Protein AF-A0A820NS51-F1 (afdb_monomer_lite)

Sequence (73 aa):
SEKLLCFTCNEKKITLVCDGCSKRYCLIDLTTHCQLLHEEFRDIADRYNEFKQIINERKENPRNHPLIEQIHQ

Secondary structure (DSSP, 8-state):
---EE-TTT--EE--EEETTTTEEE-HHHHHHHHHHHHHHHHHHHHHHHHHHHHHHHHHH-TT--HHHHGGG-

Foldseek 3Di:
DFFDAAPPPRDGGDWDADPVVRGTHDPVVVVVVVVVVVVVVVVVVVVVVVVVVVVVVCVVCVCPDPVNVVVVD

Structure (mmCIF, N/CA/C/O backbone):
data_AF-A0A820NS51-F1
#
_entry.id   AF-A0A820NS51-F1
#
loop_
_atom_site.group_PDB
_atom_site.id
_atom_site.type_symbol
_atom_site.label_atom_id
_atom_site.label_alt_id
_atom_site.label_comp_id
_atom_site.label_asym_id
_atom_site.label_entity_id
_atom_site.label_seq_id
_atom_site.pdbx_PDB_ins_code
_atom_site.Cartn_x
_atom_site.Cartn_y
_atom_site.Cartn_z
_atom_site.occupancy
_atom_site.B_iso_or_equiv
_atom_site.auth_seq_id
_atom_site.auth_comp_id
_atom_site.auth_asym_id
_atom_site.auth_atom_id
_atom_site.pdbx_PDB_model_num
ATOM 1 N N . SER A 1 1 ? 15.291 -11.179 -21.240 1.00 64.44 1 SER A N 1
ATOM 2 C CA . SER A 1 1 ? 14.196 -10.461 -20.562 1.00 64.44 1 SER A CA 1
ATOM 3 C C . SER A 1 1 ? 13.578 -9.463 -21.520 1.00 64.44 1 SER A C 1
ATOM 5 O O . SER A 1 1 ? 14.314 -8.654 -22.075 1.00 64.44 1 SER A O 1
ATOM 7 N N . GLU A 1 2 ? 12.271 -9.547 -21.765 1.00 78.50 2 GLU A N 1
ATOM 8 C CA . GLU A 1 2 ? 11.543 -8.586 -22.605 1.00 78.50 2 GLU A CA 1
ATOM 9 C C . GLU A 1 2 ? 11.451 -7.220 -21.902 1.00 78.50 2 GLU A C 1
ATOM 11 O O . GLU A 1 2 ? 11.278 -7.155 -20.682 1.00 78.50 2 GLU A O 1
ATOM 16 N N . LYS A 1 3 ? 11.619 -6.126 -22.657 1.00 85.12 3 LYS A N 1
ATOM 17 C CA . LYS A 1 3 ? 11.463 -4.762 -22.134 1.00 85.12 3 LYS A CA 1
ATOM 18 C C . LYS A 1 3 ? 10.017 -4.314 -22.334 1.00 85.12 3 LYS A C 1
ATOM 20 O O . LYS A 1 3 ? 9.560 -4.218 -23.469 1.00 85.12 3 LYS A O 1
ATOM 25 N N . LEU A 1 4 ? 9.337 -3.988 -21.241 1.00 93.00 4 LEU A N 1
ATOM 26 C CA . LEU A 1 4 ? 7.948 -3.530 -21.212 1.00 93.00 4 LEU A CA 1
ATOM 27 C C . LEU A 1 4 ? 7.873 -2.126 -20.600 1.00 93.00 4 LEU A C 1
ATOM 29 O O . LEU A 1 4 ? 8.845 -1.634 -20.025 1.00 93.00 4 LEU A O 1
ATOM 33 N N . LEU A 1 5 ? 6.733 -1.457 -20.763 1.00 96.81 5 LEU A N 1
ATOM 34 C CA . LEU A 1 5 ? 6.520 -0.125 -20.201 1.00 96.81 5 LEU A CA 1
ATOM 35 C C . LEU A 1 5 ? 6.323 -0.207 -18.684 1.00 96.81 5 LEU A C 1
ATOM 37 O O . LEU A 1 5 ? 5.498 -0.982 -18.198 1.00 96.81 5 LEU A O 1
ATOM 41 N N . CYS A 1 6 ? 7.075 0.606 -17.945 1.00 97.38 6 CYS A N 1
ATOM 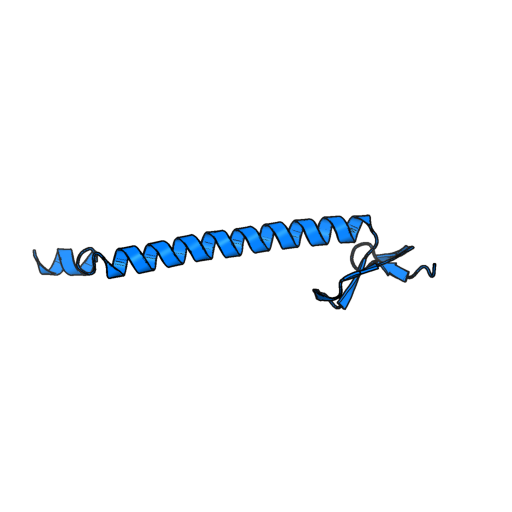42 C CA . CYS A 1 6 ? 6.805 0.848 -16.533 1.00 97.38 6 CYS A CA 1
ATOM 43 C C . CYS A 1 6 ? 5.536 1.697 -16.381 1.00 97.38 6 CYS A C 1
ATOM 45 O O . CYS A 1 6 ? 5.419 2.738 -17.022 1.00 97.38 6 CYS A O 1
ATOM 47 N N . PHE A 1 7 ? 4.627 1.296 -15.494 1.00 97.12 7 PHE A N 1
ATOM 48 C CA . PHE A 1 7 ? 3.386 2.014 -15.207 1.00 97.12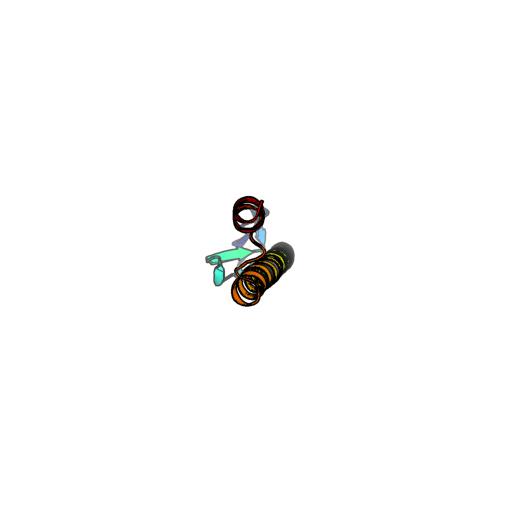 7 PHE A CA 1
ATOM 49 C C . PHE A 1 7 ? 3.625 3.438 -14.679 1.00 97.12 7 PHE A C 1
ATOM 51 O O . PHE A 1 7 ? 2.850 4.335 -14.990 1.00 97.12 7 PHE A O 1
ATOM 58 N N . THR A 1 8 ? 4.692 3.653 -13.903 1.00 97.25 8 THR A N 1
ATOM 59 C CA . THR A 1 8 ? 4.970 4.947 -13.258 1.00 97.25 8 THR A CA 1
ATOM 60 C C . THR A 1 8 ? 5.700 5.909 -14.190 1.00 97.25 8 THR A C 1
ATOM 62 O O . THR A 1 8 ? 5.209 6.997 -14.468 1.00 97.25 8 THR A O 1
ATOM 65 N N . CYS A 1 9 ? 6.875 5.524 -14.693 1.00 97.12 9 CYS A N 1
ATOM 66 C CA . CYS A 1 9 ? 7.726 6.434 -15.465 1.00 97.12 9 CYS A CA 1
ATOM 67 C C . CYS A 1 9 ? 7.549 6.321 -16.993 1.00 97.12 9 CYS A C 1
ATOM 69 O O . CYS A 1 9 ? 8.200 7.047 -17.737 1.00 97.12 9 CYS A O 1
ATOM 71 N N . ASN A 1 10 ? 6.732 5.375 -17.474 1.00 96.19 10 ASN A N 1
ATOM 72 C CA . ASN A 1 10 ? 6.431 5.143 -18.893 1.00 96.19 10 ASN A CA 1
ATOM 73 C C . ASN A 1 10 ? 7.641 4.828 -19.805 1.00 96.19 10 ASN A C 1
ATOM 75 O O . ASN A 1 10 ? 7.576 4.965 -21.026 1.00 96.19 10 ASN A O 1
ATOM 79 N N . GLU A 1 11 ? 8.757 4.371 -19.238 1.00 96.62 11 GLU A N 1
ATOM 80 C CA . GLU A 1 11 ? 9.930 3.948 -20.013 1.00 96.62 11 GLU A CA 1
ATOM 81 C C . GLU A 1 11 ? 9.882 2.448 -20.325 1.00 96.62 11 GLU A C 1
ATOM 83 O O . GLU A 1 11 ? 9.451 1.644 -19.492 1.00 96.62 11 GLU A O 1
ATOM 88 N N . LYS A 1 12 ? 10.392 2.049 -21.501 1.00 95.88 12 LYS A N 1
ATOM 89 C CA . LYS A 1 12 ? 10.577 0.633 -21.863 1.00 95.88 12 LYS A CA 1
ATOM 90 C C . LYS A 1 12 ? 11.815 0.058 -21.178 1.00 95.88 12 LYS A C 1
ATOM 92 O O . LYS A 1 12 ? 12.944 0.299 -21.609 1.00 95.88 12 LYS A O 1
ATOM 97 N N . LYS A 1 13 ? 11.612 -0.763 -20.152 1.00 94.56 13 LYS A N 1
ATOM 98 C CA . LYS A 1 13 ? 12.687 -1.401 -19.378 1.00 94.56 13 LYS A CA 1
ATOM 99 C C . LYS A 1 13 ? 12.277 -2.778 -18.873 1.00 94.56 13 LYS A C 1
ATOM 101 O O . LYS A 1 13 ? 11.192 -3.264 -19.167 1.00 94.56 13 LYS A O 1
ATOM 106 N N . ILE A 1 14 ? 13.182 -3.456 -18.174 1.00 95.69 14 ILE A N 1
ATOM 107 C CA . ILE A 1 14 ? 12.826 -4.702 -17.494 1.00 95.69 14 ILE A CA 1
ATOM 108 C C . ILE A 1 14 ? 11.840 -4.340 -16.384 1.00 95.69 14 ILE A C 1
ATOM 110 O O . ILE A 1 14 ? 12.137 -3.500 -15.532 1.00 95.69 14 ILE A O 1
ATOM 114 N N . THR A 1 15 ? 10.665 -4.959 -16.426 1.00 96.62 15 THR A N 1
ATOM 115 C CA . THR A 1 15 ? 9.596 -4.730 -15.454 1.00 96.62 15 THR A CA 1
ATOM 116 C C . THR A 1 15 ? 9.210 -6.017 -14.752 1.00 96.62 15 THR A C 1
ATOM 118 O O . THR A 1 15 ? 9.211 -7.081 -15.372 1.00 96.62 15 THR A O 1
ATOM 121 N N . LEU A 1 16 ? 8.774 -5.890 -13.508 1.00 95.50 16 LEU A N 1
ATOM 122 C CA . LEU A 1 16 ? 8.135 -6.933 -12.720 1.00 95.50 16 LEU A CA 1
ATOM 123 C C . LEU A 1 16 ? 6.647 -6.599 -12.566 1.00 95.50 16 LEU A C 1
ATOM 125 O O . LEU A 1 16 ? 6.261 -5.429 -12.606 1.00 95.50 16 LEU A O 1
ATOM 129 N N . VAL A 1 17 ? 5.811 -7.626 -12.438 1.00 95.62 17 VAL A N 1
ATOM 130 C CA . VAL A 1 17 ? 4.380 -7.460 -12.158 1.00 95.62 17 VAL A CA 1
ATOM 131 C C . VAL A 1 17 ? 4.205 -7.316 -10.648 1.00 95.62 17 VAL A C 1
ATOM 133 O O . VAL A 1 17 ? 4.780 -8.084 -9.885 1.00 95.62 17 VAL A O 1
ATOM 136 N N . CYS A 1 18 ? 3.424 -6.326 -10.227 1.00 96.19 18 CYS A N 1
ATOM 137 C CA . CYS A 1 18 ? 2.838 -6.288 -8.895 1.00 96.19 18 CYS A CA 1
ATOM 138 C C . CYS A 1 18 ? 1.454 -6.934 -8.991 1.00 96.19 18 CYS A C 1
ATOM 140 O O . CYS A 1 18 ? 0.541 -6.326 -9.556 1.00 96.19 18 CYS A O 1
ATOM 142 N N . ASP A 1 19 ? 1.297 -8.153 -8.470 1.00 93.94 19 ASP A N 1
ATOM 143 C CA . ASP A 1 19 ? 0.044 -8.913 -8.594 1.00 93.94 19 ASP A CA 1
ATOM 144 C C . ASP A 1 19 ? -1.127 -8.212 -7.894 1.00 93.94 19 ASP A C 1
ATOM 146 O O . ASP A 1 19 ? -2.226 -8.143 -8.442 1.00 93.94 19 ASP A O 1
ATOM 150 N N . GLY A 1 20 ? -0.868 -7.584 -6.740 1.00 93.62 20 GLY A N 1
ATOM 151 C CA . GLY A 1 20 ? -1.878 -6.837 -5.986 1.00 93.62 20 GLY A CA 1
ATOM 152 C C . GLY A 1 20 ? -2.477 -5.658 -6.761 1.00 93.62 20 GLY A C 1
ATOM 153 O O . GLY A 1 20 ? -3.662 -5.370 -6.626 1.00 93.62 20 GLY A O 1
ATOM 154 N N . CYS A 1 21 ? -1.687 -5.003 -7.616 1.00 95.00 21 CYS A N 1
ATOM 155 C CA . CYS A 1 21 ? -2.158 -3.889 -8.444 1.00 95.00 21 CYS A CA 1
ATOM 156 C C . CYS A 1 21 ? -2.421 -4.277 -9.902 1.00 95.00 21 CYS A C 1
ATOM 158 O O . CYS A 1 21 ? -2.900 -3.439 -10.666 1.00 95.00 21 CYS A O 1
ATOM 160 N N . SER A 1 22 ? -2.071 -5.503 -10.306 1.00 95.56 22 SER A N 1
ATOM 161 C CA . SER A 1 22 ? -2.101 -5.968 -11.700 1.00 95.56 22 SER A CA 1
ATOM 162 C C . SER A 1 22 ? -1.387 -5.014 -12.676 1.00 95.56 22 SER A C 1
ATOM 164 O O . SER A 1 22 ? -1.803 -4.826 -13.819 1.00 95.56 22 SER A O 1
ATOM 166 N N . LYS A 1 23 ? -0.296 -4.385 -12.220 1.00 96.38 23 LYS A N 1
ATOM 167 C CA . LYS A 1 23 ? 0.487 -3.379 -12.962 1.00 96.38 23 LYS A CA 1
ATOM 168 C C . LYS A 1 23 ? 1.956 -3.780 -13.046 1.00 96.38 23 LYS A C 1
ATOM 170 O O . LYS A 1 23 ? 2.456 -4.525 -12.206 1.00 96.38 23 LYS A O 1
ATOM 175 N N . ARG A 1 24 ? 2.656 -3.281 -14.070 1.00 96.81 24 ARG A N 1
ATOM 176 C CA . ARG A 1 24 ? 4.086 -3.543 -14.301 1.00 96.81 24 ARG A CA 1
ATOM 177 C C . ARG A 1 24 ? 4.933 -2.350 -13.895 1.00 96.81 24 ARG A C 1
ATOM 179 O O . ARG A 1 24 ? 4.653 -1.232 -14.310 1.00 96.81 24 ARG A O 1
ATOM 186 N N . TYR A 1 25 ? 6.003 -2.600 -13.158 1.00 97.50 25 TYR A N 1
ATOM 187 C CA . TYR A 1 25 ? 6.902 -1.567 -12.654 1.00 97.50 25 TYR A CA 1
ATOM 188 C C . TYR A 1 25 ? 8.347 -1.944 -12.934 1.00 97.50 25 TYR A C 1
ATOM 190 O O . TYR A 1 25 ? 8.703 -3.123 -12.927 1.00 97.50 25 TYR A O 1
ATOM 198 N N . CYS A 1 26 ? 9.206 -0.956 -13.160 1.00 97.12 26 CYS A N 1
ATOM 199 C CA . CYS A 1 26 ? 10.637 -1.204 -13.049 1.00 97.12 26 CYS A CA 1
ATOM 200 C C . CYS A 1 26 ? 11.034 -1.399 -11.586 1.00 97.12 26 CYS A C 1
ATOM 202 O O . CYS A 1 26 ? 10.280 -1.034 -10.691 1.00 97.12 26 CYS A O 1
ATOM 204 N N . LEU A 1 27 ? 12.221 -1.953 -11.340 1.00 96.06 27 LEU A N 1
ATOM 205 C CA . LEU A 1 27 ? 12.658 -2.293 -9.984 1.00 96.06 27 LEU A CA 1
ATOM 206 C C . LEU A 1 27 ? 12.626 -1.096 -9.014 1.00 96.06 27 LEU A C 1
ATOM 208 O O . LEU A 1 27 ? 12.212 -1.254 -7.869 1.00 96.06 27 LEU A O 1
ATOM 212 N N . ILE A 1 28 ? 13.024 0.090 -9.484 1.00 96.94 28 ILE A N 1
ATOM 213 C CA . ILE A 1 28 ? 13.041 1.320 -8.677 1.00 96.94 28 ILE A CA 1
ATOM 214 C C . ILE A 1 28 ? 11.611 1.705 -8.294 1.00 96.94 28 ILE A C 1
ATOM 216 O O . ILE A 1 28 ? 11.280 1.738 -7.113 1.00 96.94 28 ILE A O 1
ATOM 220 N N . ASP A 1 29 ? 10.744 1.891 -9.293 1.00 97.75 29 ASP A N 1
ATOM 221 C CA . ASP A 1 29 ? 9.354 2.296 -9.068 1.00 97.75 29 ASP A CA 1
ATOM 222 C C . ASP A 1 29 ? 8.558 1.237 -8.294 1.00 97.75 29 ASP A C 1
ATOM 224 O O . ASP A 1 29 ? 7.667 1.587 -7.528 1.00 97.75 29 ASP A O 1
ATOM 228 N N . LEU A 1 30 ? 8.885 -0.052 -8.455 1.00 97.31 30 LEU A N 1
ATOM 229 C CA . LEU A 1 30 ? 8.286 -1.132 -7.671 1.00 97.31 30 LEU A C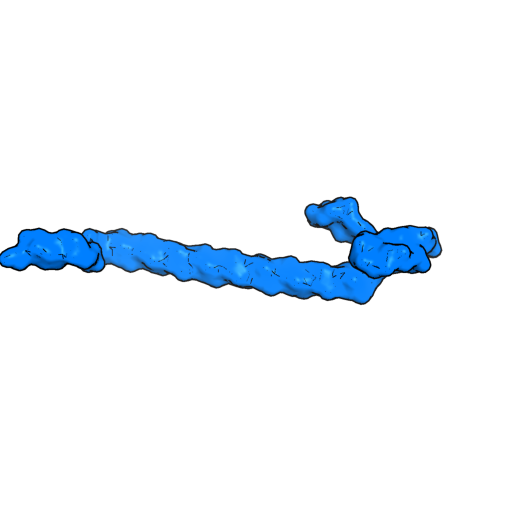A 1
ATOM 230 C C . LEU A 1 30 ? 8.674 -1.024 -6.197 1.00 97.31 30 LEU A C 1
ATOM 232 O O . LEU A 1 30 ? 7.823 -1.177 -5.328 1.00 97.31 30 LEU A O 1
ATOM 236 N N . THR A 1 31 ? 9.948 -0.748 -5.913 1.00 97.38 31 THR A N 1
ATOM 237 C CA . THR A 1 31 ? 10.436 -0.588 -4.537 1.00 97.38 31 THR A CA 1
ATOM 238 C C . THR A 1 31 ? 9.746 0.591 -3.863 1.00 97.38 31 THR A C 1
ATOM 240 O O . THR A 1 31 ? 9.208 0.438 -2.769 1.00 97.38 31 THR A O 1
ATOM 243 N N . THR A 1 32 ? 9.689 1.739 -4.542 1.00 98.00 32 THR A N 1
ATOM 244 C CA . THR A 1 32 ? 8.980 2.924 -4.048 1.00 98.00 32 THR A CA 1
ATOM 245 C C . THR A 1 32 ? 7.491 2.646 -3.852 1.00 98.00 32 THR A C 1
ATOM 247 O O . THR A 1 32 ? 6.933 2.994 -2.817 1.00 98.00 32 T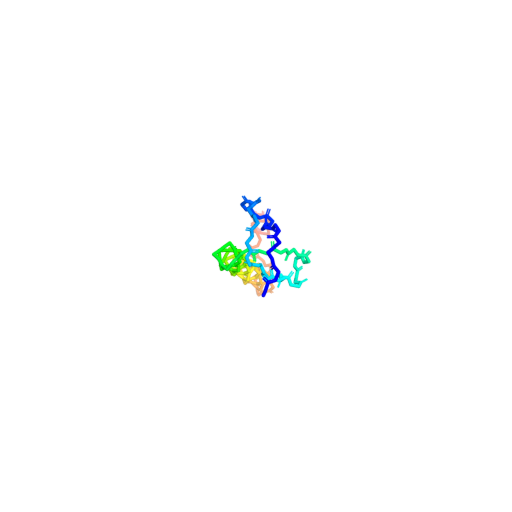HR A O 1
ATOM 250 N N . HIS A 1 33 ? 6.847 1.962 -4.799 1.00 97.31 33 HIS A N 1
ATOM 251 C CA . HIS A 1 33 ? 5.445 1.568 -4.682 1.00 97.31 33 HIS A CA 1
ATOM 252 C C . HIS A 1 33 ? 5.185 0.694 -3.445 1.00 97.31 33 HIS A C 1
ATOM 254 O O . HIS A 1 33 ? 4.257 0.969 -2.689 1.00 97.31 33 HIS A O 1
ATOM 260 N N . CYS A 1 34 ? 6.024 -0.315 -3.196 1.00 96.00 34 CYS A N 1
ATOM 261 C CA . CYS A 1 34 ? 5.903 -1.172 -2.017 1.00 96.00 34 CYS A CA 1
ATOM 262 C C . CYS A 1 34 ? 6.143 -0.411 -0.703 1.00 96.00 34 CYS A C 1
ATOM 264 O O . CYS A 1 34 ? 5.478 -0.699 0.290 1.00 96.00 34 CYS A O 1
ATOM 266 N N . GLN A 1 35 ? 7.071 0.553 -0.682 1.00 97.94 35 GLN A N 1
ATOM 267 C CA . GLN A 1 35 ? 7.317 1.403 0.489 1.00 97.94 35 GLN A CA 1
ATOM 268 C C . GLN A 1 35 ? 6.100 2.269 0.825 1.00 97.94 35 GLN A C 1
ATOM 270 O O . GLN A 1 35 ? 5.667 2.270 1.975 1.00 97.94 35 GLN A O 1
ATOM 275 N N . LEU A 1 36 ? 5.510 2.925 -0.179 1.00 97.50 36 LEU A N 1
ATOM 276 C CA . LEU A 1 36 ? 4.302 3.735 -0.002 1.00 97.50 36 LEU A CA 1
ATOM 277 C C . LEU A 1 36 ? 3.131 2.891 0.512 1.00 97.50 36 LEU A C 1
ATOM 279 O O . LEU A 1 36 ? 2.499 3.258 1.495 1.00 97.50 36 LEU A O 1
ATOM 283 N N . LEU A 1 37 ? 2.898 1.716 -0.084 1.00 96.69 37 LEU A N 1
ATOM 284 C CA . LEU A 1 37 ? 1.864 0.799 0.401 1.00 96.69 37 LEU A CA 1
ATOM 285 C C . LEU A 1 37 ? 2.101 0.399 1.861 1.00 96.69 37 LEU A C 1
ATOM 287 O O . LEU A 1 37 ? 1.166 0.355 2.652 1.00 96.69 37 LEU A O 1
ATOM 291 N N . HIS A 1 38 ? 3.347 0.106 2.240 1.00 96.88 38 HIS A N 1
ATOM 292 C CA . HIS A 1 38 ? 3.670 -0.249 3.619 1.00 96.88 38 HIS A CA 1
ATOM 293 C C . HIS A 1 38 ? 3.379 0.898 4.598 1.00 96.88 38 HIS A C 1
ATOM 295 O O . HIS A 1 38 ? 2.872 0.650 5.690 1.00 96.88 38 HIS A O 1
ATOM 301 N N . GLU A 1 39 ? 3.668 2.141 4.216 1.00 97.88 39 GLU A N 1
ATOM 302 C CA . GLU A 1 39 ? 3.335 3.327 5.009 1.00 97.88 39 GLU A CA 1
ATOM 303 C C . GLU A 1 39 ? 1.823 3.505 5.171 1.00 97.88 39 GLU A C 1
ATOM 305 O O . GLU A 1 39 ? 1.354 3.660 6.298 1.00 97.88 39 GLU A O 1
ATOM 310 N N . GLU A 1 40 ? 1.058 3.385 4.084 1.00 97.31 40 GLU A N 1
ATOM 311 C CA . GLU A 1 40 ? -0.409 3.442 4.115 1.00 97.31 40 GLU A CA 1
ATOM 312 C C . GLU A 1 40 ? -1.005 2.340 5.005 1.00 97.31 40 GLU A C 1
ATOM 314 O O . GLU A 1 40 ? -1.915 2.591 5.795 1.00 97.31 40 GLU A O 1
ATOM 319 N N . PHE A 1 41 ? -0.467 1.117 4.938 1.00 97.25 41 PHE A N 1
ATOM 320 C CA . PHE A 1 41 ? -0.912 0.023 5.804 1.00 97.25 41 PHE A CA 1
ATOM 321 C C . PHE A 1 41 ? -0.630 0.285 7.284 1.00 97.25 41 PHE A C 1
ATOM 323 O O . PHE A 1 41 ? -1.452 -0.091 8.123 1.00 97.25 41 PHE A O 1
ATOM 330 N N . ARG A 1 42 ? 0.501 0.922 7.619 1.00 98.06 42 ARG A N 1
ATOM 331 C CA . ARG A 1 42 ? 0.788 1.317 9.005 1.00 98.06 42 ARG A CA 1
ATOM 332 C C . ARG A 1 42 ? -0.208 2.361 9.501 1.00 98.06 42 ARG A C 1
ATOM 334 O O . ARG A 1 42 ? -0.781 2.147 10.561 1.00 98.06 42 ARG A O 1
ATOM 341 N N . ASP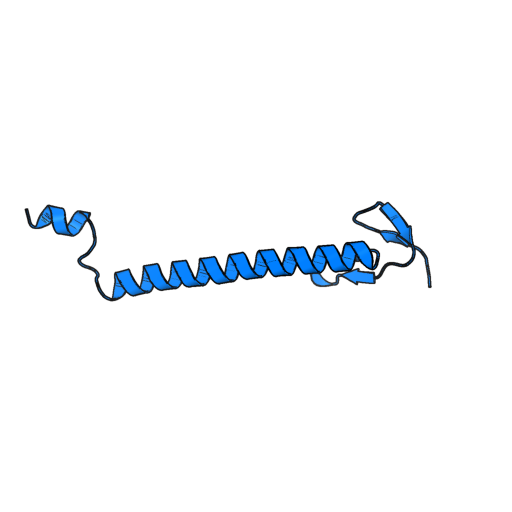 A 1 43 ? -0.495 3.396 8.712 1.00 98.06 43 ASP A N 1
ATOM 342 C CA . ASP A 1 43 ? -1.493 4.416 9.079 1.00 98.06 43 ASP A CA 1
ATOM 343 C C . ASP A 1 43 ? -2.876 3.798 9.342 1.00 98.06 43 ASP A C 1
ATOM 345 O O . ASP A 1 43 ? -3.523 4.081 10.351 1.00 98.06 43 ASP A O 1
ATOM 349 N N . ILE A 1 44 ? -3.314 2.876 8.478 1.00 97.94 44 ILE A N 1
ATOM 350 C CA . ILE A 1 44 ? -4.581 2.158 8.669 1.00 97.94 44 ILE A CA 1
ATOM 351 C C . ILE A 1 44 ? -4.570 1.354 9.977 1.00 97.94 44 ILE A C 1
ATOM 353 O O . ILE A 1 44 ? -5.567 1.350 10.704 1.00 97.94 44 ILE A O 1
ATOM 357 N N . ALA A 1 45 ? -3.467 0.665 10.281 1.00 98.06 45 ALA A N 1
ATOM 358 C CA . ALA A 1 45 ? -3.337 -0.127 11.500 1.00 98.06 45 ALA A CA 1
ATOM 359 C C . ALA A 1 45 ? -3.349 0.753 12.761 1.00 98.06 45 ALA A C 1
ATOM 361 O O . ALA A 1 45 ? -4.032 0.416 13.732 1.00 98.06 45 ALA A O 1
ATOM 362 N N . ASP A 1 46 ? -2.657 1.890 12.731 1.00 97.88 46 ASP A N 1
ATOM 363 C CA . ASP A 1 46 ? -2.604 2.843 13.840 1.00 97.88 46 ASP A CA 1
ATOM 364 C C . ASP A 1 46 ? -3.991 3.441 14.10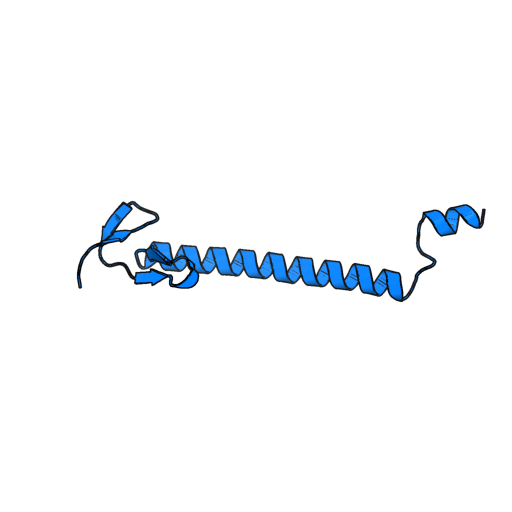9 1.00 97.88 46 ASP A C 1
ATOM 366 O O . ASP A 1 46 ? -4.506 3.342 15.225 1.00 97.88 46 ASP A O 1
ATOM 370 N N . ARG A 1 47 ? -4.682 3.914 13.065 1.00 97.56 47 ARG A N 1
ATOM 371 C CA . ARG A 1 47 ? -6.059 4.428 13.168 1.00 97.56 47 ARG A CA 1
ATOM 372 C C . ARG A 1 47 ? -7.051 3.377 13.660 1.00 97.56 47 ARG A C 1
ATOM 374 O O . ARG A 1 47 ? -7.983 3.689 14.402 1.00 97.56 47 ARG A O 1
ATOM 381 N N . TYR A 1 48 ? -6.876 2.119 13.257 1.00 97.38 48 TYR A N 1
ATOM 382 C CA . TYR A 1 48 ? -7.688 1.016 13.766 1.00 97.38 48 TYR A CA 1
ATOM 383 C C . TYR A 1 48 ? -7.476 0.805 15.272 1.00 97.38 48 TYR A C 1
ATOM 385 O O . TYR A 1 48 ? -8.448 0.602 16.007 1.00 97.38 48 TYR A O 1
ATOM 393 N N . ASN A 1 49 ? -6.230 0.883 15.746 1.00 97.25 49 ASN A N 1
ATOM 394 C CA . ASN A 1 49 ? -5.911 0.758 17.166 1.00 97.25 49 ASN A CA 1
ATOM 395 C C . ASN A 1 49 ? -6.502 1.912 17.987 1.00 97.25 49 ASN A C 1
ATOM 397 O O . ASN A 1 49 ? -7.135 1.651 19.012 1.00 97.25 49 ASN A O 1
ATOM 401 N N . GLU A 1 50 ? -6.386 3.152 17.508 1.00 96.38 50 GLU A N 1
ATOM 402 C CA . GLU A 1 50 ? -7.018 4.326 18.128 1.00 96.38 50 GLU A CA 1
ATOM 403 C C . GLU A 1 50 ? -8.537 4.155 18.227 1.00 96.38 50 GLU A C 1
ATOM 405 O O . GLU A 1 50 ? -9.139 4.333 19.287 1.00 96.38 50 GLU A O 1
ATOM 410 N N . PHE A 1 51 ? -9.175 3.731 17.134 1.00 95.50 51 PHE A N 1
ATOM 411 C CA . PHE A 1 51 ? -10.617 3.510 17.111 1.00 95.50 51 PHE A CA 1
ATOM 412 C C . PHE A 1 51 ? -11.051 2.419 18.098 1.00 95.50 51 PHE A C 1
ATOM 414 O O . PHE A 1 51 ? -12.048 2.565 18.811 1.00 95.50 51 PHE A O 1
ATOM 421 N N . LYS A 1 52 ? -10.281 1.331 18.183 1.00 95.19 52 LYS A N 1
ATOM 422 C CA . LYS A 1 52 ? -10.514 0.251 19.143 1.00 95.19 52 LYS A CA 1
ATOM 423 C C . LYS A 1 52 ? -10.376 0.742 20.586 1.00 95.19 52 LYS A C 1
ATOM 425 O O . LYS A 1 52 ? -11.198 0.363 21.421 1.00 95.19 52 LYS A O 1
ATOM 430 N N . GLN A 1 53 ? -9.388 1.589 20.870 1.00 92.25 53 GLN A N 1
ATOM 431 C CA . GLN A 1 53 ? -9.209 2.203 22.183 1.00 92.25 53 GLN A CA 1
ATOM 432 C C . GLN A 1 53 ? -10.416 3.073 22.557 1.00 92.25 53 GLN A C 1
ATOM 434 O O . GLN A 1 53 ? -11.017 2.839 23.603 1.00 92.25 53 GLN A O 1
ATOM 439 N N . ILE A 1 54 ? -10.855 3.972 21.668 1.00 89.88 54 ILE A N 1
ATOM 440 C CA . ILE A 1 54 ? -12.035 4.829 21.888 1.00 89.88 54 ILE A CA 1
ATOM 441 C C . ILE A 1 54 ? -13.286 3.990 22.194 1.00 89.88 54 ILE A C 1
ATOM 443 O O . ILE A 1 54 ? -14.077 4.324 23.079 1.00 89.88 54 ILE A O 1
ATOM 447 N N . ILE A 1 55 ? -13.491 2.887 21.467 1.00 89.62 55 ILE A N 1
ATOM 448 C CA . ILE A 1 55 ? -14.622 1.983 21.717 1.00 89.62 55 ILE A CA 1
ATOM 449 C C . ILE A 1 55 ? -14.513 1.324 23.093 1.00 89.62 55 ILE A C 1
ATOM 451 O O . ILE A 1 55 ? -15.522 1.217 23.792 1.00 89.62 55 ILE A O 1
ATOM 455 N N . ASN A 1 56 ? -13.326 0.851 23.468 1.00 88.94 56 ASN A N 1
ATOM 456 C CA . ASN A 1 56 ? -13.121 0.182 24.749 1.00 88.94 56 ASN A CA 1
ATOM 457 C C . ASN A 1 56 ? -13.330 1.144 25.923 1.00 88.94 56 ASN A C 1
ATOM 459 O O . ASN A 1 56 ? -14.087 0.814 26.830 1.00 88.94 56 ASN A O 1
ATOM 463 N N . GLU A 1 57 ? -12.783 2.358 25.853 1.00 85.38 57 GLU A N 1
ATOM 464 C CA . GLU A 1 57 ? -12.983 3.400 26.870 1.00 85.38 57 GLU A CA 1
ATOM 465 C C . GLU A 1 57 ? -14.472 3.728 27.063 1.00 85.38 57 GLU A C 1
ATOM 467 O O . GLU A 1 57 ? -14.962 3.806 28.190 1.00 85.38 57 GLU A O 1
ATOM 472 N N . ARG A 1 58 ? -15.240 3.833 25.967 1.00 80.31 58 ARG A N 1
ATOM 473 C CA . ARG A 1 58 ? -16.699 4.038 26.036 1.00 80.31 58 ARG A CA 1
ATOM 474 C C . ARG A 1 58 ? -17.445 2.861 26.661 1.00 80.31 58 ARG A C 1
ATOM 476 O O . ARG A 1 58 ? -18.455 3.077 27.327 1.00 80.31 58 ARG A O 1
ATOM 483 N N . LYS A 1 59 ? -16.999 1.624 26.423 1.00 79.62 59 LYS A N 1
ATOM 484 C CA . LYS A 1 59 ? -17.605 0.424 27.024 1.00 79.62 59 LYS A CA 1
ATOM 485 C C . LYS A 1 59 ? -17.324 0.335 28.520 1.00 79.62 59 LYS A C 1
ATOM 487 O O . LYS A 1 59 ? -18.216 -0.052 29.267 1.00 79.62 59 LYS A O 1
ATOM 492 N N . GLU A 1 60 ? -16.108 0.671 28.938 1.00 81.12 60 GLU A N 1
ATOM 493 C CA . GLU A 1 60 ? -15.696 0.632 30.344 1.00 81.12 60 GLU A CA 1
ATOM 494 C C . GLU A 1 60 ? -16.315 1.772 31.153 1.00 81.12 60 GLU A C 1
ATOM 496 O O . GLU A 1 60 ? -16.675 1.573 32.312 1.00 81.12 60 GLU A O 1
ATOM 501 N N . ASN A 1 61 ? -16.499 2.946 30.542 1.00 70.56 61 ASN A N 1
ATOM 502 C CA . ASN A 1 61 ? -17.017 4.121 31.232 1.00 70.56 61 ASN A CA 1
ATOM 503 C C . ASN A 1 61 ? -18.195 4.782 30.486 1.00 70.56 61 ASN A C 1
ATOM 505 O O . ASN A 1 61 ? -18.100 5.926 30.032 1.00 70.56 61 ASN A O 1
ATOM 509 N N . PRO A 1 62 ? -19.350 4.095 30.375 1.00 65.69 62 PRO A N 1
ATOM 510 C CA . PRO A 1 62 ? -20.487 4.553 29.571 1.00 65.69 62 PRO A CA 1
ATOM 511 C C . PRO A 1 62 ? -21.139 5.849 30.084 1.00 65.69 62 PRO A C 1
ATOM 513 O O . PRO A 1 62 ? -21.947 6.441 29.372 1.00 65.69 62 PRO A O 1
ATOM 516 N N . ARG A 1 63 ? -20.803 6.299 31.304 1.00 63.22 63 ARG A N 1
ATOM 517 C CA . ARG A 1 63 ? -21.300 7.543 31.920 1.00 63.22 63 ARG A CA 1
ATOM 518 C C . ARG A 1 63 ? -20.408 8.768 31.691 1.00 63.22 63 ARG A C 1
ATOM 520 O O . ARG A 1 63 ? -20.904 9.870 31.874 1.00 63.22 63 ARG A O 1
ATOM 527 N N . ASN A 1 64 ? -19.171 8.609 31.211 1.00 59.59 64 ASN A N 1
ATOM 528 C CA . ASN A 1 64 ? -18.268 9.723 30.863 1.00 59.59 64 ASN A CA 1
ATOM 529 C C . ASN A 1 64 ? -18.617 10.374 29.509 1.00 59.59 64 ASN A C 1
ATOM 531 O O . ASN A 1 64 ? -17.760 10.889 28.791 1.00 59.59 64 ASN A O 1
ATOM 535 N N . HIS A 1 65 ? -19.890 10.327 29.117 1.00 62.22 65 HIS A N 1
ATOM 536 C CA . HIS A 1 65 ? -20.359 11.081 27.970 1.00 62.22 65 HIS A CA 1
ATOM 537 C C . HIS A 1 65 ? -20.666 12.509 28.445 1.00 62.22 65 HIS A C 1
ATOM 539 O O . HIS A 1 65 ? -21.453 12.649 29.382 1.00 62.22 65 HIS A O 1
ATOM 545 N N . PRO A 1 66 ? -20.155 13.568 27.791 1.00 61.00 66 PRO A N 1
ATOM 546 C CA . PRO A 1 66 ? -20.409 14.955 28.202 1.00 61.00 66 PRO A CA 1
ATOM 547 C C . PRO A 1 66 ? -21.903 15.288 28.348 1.00 61.00 66 PRO A C 1
ATOM 549 O O . PRO A 1 66 ? -22.295 16.118 29.159 1.00 61.00 66 PRO A O 1
ATOM 552 N N . LEU A 1 67 ? -22.757 14.604 27.578 1.00 60.75 67 LEU A N 1
ATOM 553 C CA . LEU A 1 67 ? -24.217 14.733 27.676 1.00 60.75 67 LEU A CA 1
ATOM 554 C C . LEU A 1 67 ? -24.823 14.081 28.934 1.00 60.75 67 LEU A C 1
ATOM 556 O O . LEU A 1 67 ? -25.883 14.513 29.362 1.00 60.75 67 LEU A O 1
ATOM 560 N N . ILE A 1 68 ? -24.197 13.054 29.523 1.00 60.22 68 ILE A N 1
ATOM 561 C CA . ILE A 1 68 ? -24.664 12.425 30.772 1.00 60.22 68 ILE A CA 1
ATOM 562 C C . ILE A 1 68 ? -24.264 13.274 31.983 1.00 60.22 68 ILE A C 1
ATOM 564 O O . ILE A 1 68 ? -25.068 13.425 32.897 1.00 60.22 68 ILE A O 1
ATOM 568 N N . GLU A 1 69 ? -23.083 13.898 31.968 1.00 58.94 69 GLU A N 1
ATOM 569 C CA . GLU A 1 69 ? -22.673 14.840 33.022 1.00 58.94 69 GLU A CA 1
ATOM 570 C C . GLU A 1 69 ? -23.614 16.053 33.116 1.00 58.94 69 GLU A C 1
ATOM 572 O O . GLU A 1 69 ? -23.913 16.512 34.215 1.00 58.94 69 GLU A O 1
ATOM 577 N N . GLN A 1 70 ? -24.155 16.520 31.985 1.00 57.06 70 GLN A N 1
ATOM 578 C CA . GLN A 1 70 ? -25.118 17.630 31.942 1.00 57.06 70 GLN A CA 1
ATOM 579 C C . GLN A 1 70 ? -26.511 17.276 32.487 1.00 57.06 70 GLN A C 1
ATOM 581 O O . GLN A 1 70 ? -27.241 18.175 32.882 1.00 57.06 70 GLN A O 1
ATOM 586 N N . ILE A 1 71 ? -26.896 15.994 32.519 1.00 59.50 71 ILE A N 1
ATOM 587 C CA . ILE A 1 71 ? -28.200 15.555 33.060 1.00 59.50 71 ILE A CA 1
ATOM 588 C C . ILE A 1 71 ? -28.177 15.503 34.596 1.00 59.50 71 ILE A C 1
ATOM 590 O O . ILE A 1 71 ? -29.223 15.552 35.238 1.00 59.50 71 ILE A O 1
ATOM 594 N N . HIS A 1 72 ? -26.989 15.378 35.189 1.00 55.84 72 HIS A N 1
ATOM 595 C CA . HIS A 1 72 ? -26.799 15.325 36.638 1.00 55.84 72 HIS A CA 1
ATOM 596 C C . HIS A 1 72 ? -26.569 16.711 37.282 1.00 55.84 72 HIS A C 1
ATOM 598 O O . HIS A 1 72 ? -26.309 16.764 38.486 1.00 55.84 72 HIS A O 1
ATOM 604 N N . GLN A 1 73 ? -26.661 17.802 36.508 1.00 45.81 73 GLN A N 1
ATOM 605 C CA . GLN A 1 73 ? -26.730 19.186 37.005 1.00 45.81 73 GLN A CA 1
ATOM 606 C C . GLN A 1 73 ? -28.181 19.649 37.143 1.00 45.81 73 GLN A C 1
ATOM 608 O O . GLN A 1 73 ? -28.447 20.401 38.107 1.00 45.81 73 GLN A O 1
#

pLDDT: mean 88.09, std 14.4, range [45.81, 98.06]

Organism: NCBI:txid433720

Radius of gyration: 23.38 Å; chains: 1; bounding box: 42×30×60 Å